Protein AF-A0A8J2KSU3-F1 (afdb_monomer_lite)

Secondary structure (DSSP, 8-state):
-EEEE--SSSEEEEEEEEES-SSEEEEEEESSSSSTTEEEEEEEE-TTS-EEEEEEEESSSSSPEEPSS--EEEEEEEEETTEEEEEEEEES--S-TTT-----SS-EEEEEEEES----SSSPPPP-TTTSEEEEEE-SS----------TTT--------TTPPP-

Foldseek 3Di:
DKDWDDPDPWWIKIKDDDFQAQAKKKKWWDAVQDQAQIKMWIWGAEPVRDIDIFIFHGRDPFFTHGDPDTQKAWDDWDADPGGIMTIIIGTQCRVPPPGHDRQDQDWIKMKMFGDNDHDHPDDGDDDRDDPRIGIDTDGRPDPPPPDPPPPPPPDDDDDDDDPDDDDD

InterPro domains:
  IPR000945 Dopamine beta-hydroxylase-like [PTHR10157] (20-168)
  IPR005018 DOMON domain [PF03351] (13-114)
  IPR005018 DOMON domain [PS50836] (1-115)
  IPR005018 DOMON domain [SM00664] (24-115)
  IPR045266 Copper-dependent monooxygenases, DOMON domain [cd09631] (1-117)

pLDDT: mean 84.7, std 12.37, range [49.66, 97.44]

Organism: NCBI:txid39272

Sequence (168 aa):
EFHWDTSHPDYLTGEIIATNVAGYAGIGFSRSGDMPGSDIILMWIDDQGRVYLKDFHATKNAAPIKDVQQDVELLTAERNDVGFRVIFRWKWDTCDDDEDFQIGHDTVKLIWAWSNDVFKGNGAFQWHGNVNRGVRSVSLKFEVPSSSRVPHEGGKYWDAIHPNFVVP

Radius of gyration: 19.48 Å; chains: 1; bounding box: 60×42×53 Å

Structure (mmCIF, N/CA/C/O backbone):
data_AF-A0A8J2KSU3-F1
#
_entry.id   AF-A0A8J2KSU3-F1
#
loop_
_atom_site.group_PDB
_atom_site.id
_atom_site.type_symbol
_atom_site.label_atom_id
_atom_site.label_alt_id
_atom_site.label_comp_id
_atom_site.label_asym_id
_atom_site.label_entity_id
_atom_site.label_seq_id
_atom_site.pdbx_PDB_ins_code
_atom_site.Cartn_x
_atom_site.Cartn_y
_atom_site.Cartn_z
_atom_site.occupancy
_atom_site.B_iso_or_equiv
_atom_site.auth_seq_id
_atom_site.auth_comp_id
_atom_site.auth_asym_id
_atom_site.auth_atom_id
_atom_site.pdbx_PDB_model_num
ATOM 1 N N . GLU A 1 1 ? 4.002 9.252 1.921 1.00 91.50 1 GLU A N 1
ATOM 2 C CA . GLU A 1 1 ? 5.323 8.729 1.512 1.00 91.50 1 GLU A CA 1
ATOM 3 C C . GLU A 1 1 ? 5.366 7.227 1.750 1.00 91.50 1 GLU A C 1
ATOM 5 O O . GLU A 1 1 ? 4.641 6.752 2.620 1.00 91.50 1 GLU A O 1
ATOM 10 N N . PHE A 1 2 ? 6.158 6.500 0.959 1.00 94.06 2 PHE A N 1
ATOM 11 C CA . PHE A 1 2 ? 6.419 5.074 1.155 1.00 94.06 2 PHE A CA 1
ATOM 12 C C . PHE A 1 2 ? 7.922 4.832 1.078 1.00 94.06 2 PHE A C 1
ATOM 14 O O . PHE A 1 2 ? 8.537 5.120 0.047 1.00 94.06 2 PHE A O 1
ATOM 21 N N . HIS A 1 3 ? 8.491 4.323 2.162 1.00 94.12 3 HIS A N 1
ATOM 22 C CA . HIS A 1 3 ? 9.874 3.873 2.238 1.00 94.12 3 HIS A CA 1
ATOM 23 C C . HIS A 1 3 ? 9.890 2.364 2.425 1.00 94.12 3 HIS A C 1
ATOM 25 O O . HIS A 1 3 ? 8.983 1.795 3.034 1.00 94.12 3 HIS A O 1
ATOM 31 N N . TRP A 1 4 ? 10.918 1.710 1.900 1.00 92.31 4 TRP A N 1
ATOM 32 C CA . TRP A 1 4 ? 11.054 0.270 2.021 1.00 92.31 4 TRP A CA 1
ATOM 33 C C . TRP A 1 4 ? 12.516 -0.135 2.172 1.00 92.31 4 TRP A C 1
ATOM 35 O O . TRP A 1 4 ? 13.419 0.521 1.651 1.00 92.31 4 TRP A O 1
ATOM 45 N N . ASP A 1 5 ? 12.716 -1.247 2.864 1.00 91.38 5 ASP A N 1
ATOM 46 C CA . ASP A 1 5 ? 13.979 -1.955 2.992 1.00 91.38 5 ASP A CA 1
ATOM 47 C C . ASP A 1 5 ? 13.790 -3.401 2.516 1.00 91.38 5 ASP A C 1
ATOM 49 O O . ASP A 1 5 ? 12.841 -4.081 2.914 1.00 91.38 5 ASP A O 1
ATOM 53 N N . THR A 1 6 ? 14.685 -3.854 1.638 1.00 89.25 6 THR A N 1
ATOM 54 C CA . THR A 1 6 ? 14.666 -5.197 1.035 1.00 89.25 6 THR A CA 1
ATOM 55 C C . THR A 1 6 ? 15.849 -6.057 1.475 1.00 89.25 6 THR A C 1
ATOM 57 O O . THR A 1 6 ? 16.187 -7.031 0.809 1.00 89.25 6 THR A O 1
ATOM 60 N N . SER A 1 7 ? 16.495 -5.712 2.596 1.00 87.44 7 SER A N 1
ATOM 61 C CA . SER A 1 7 ? 17.669 -6.436 3.098 1.00 87.44 7 SER A CA 1
ATOM 62 C C . SER A 1 7 ? 17.344 -7.846 3.595 1.00 87.44 7 SER A C 1
ATOM 64 O O . SER A 1 7 ? 18.233 -8.697 3.646 1.00 87.44 7 SER A O 1
ATOM 66 N N . HIS A 1 8 ? 16.083 -8.105 3.956 1.00 89.12 8 HIS A N 1
ATOM 67 C CA . HIS A 1 8 ? 15.642 -9.416 4.410 1.00 89.12 8 HIS A CA 1
ATOM 68 C C . HIS A 1 8 ? 15.259 -10.320 3.220 1.00 89.12 8 HIS A C 1
ATOM 70 O O . HIS A 1 8 ? 14.530 -9.878 2.325 1.00 89.12 8 HIS A O 1
ATOM 76 N N . PRO A 1 9 ? 15.697 -11.594 3.203 1.00 85.00 9 PRO A N 1
ATOM 77 C CA . PRO A 1 9 ? 15.465 -12.495 2.071 1.00 85.00 9 PRO A CA 1
ATOM 78 C C . PRO A 1 9 ? 13.991 -12.854 1.850 1.00 85.00 9 PRO A C 1
ATOM 80 O O . PRO A 1 9 ? 13.602 -13.081 0.710 1.00 85.00 9 PRO A O 1
ATOM 83 N N . ASP A 1 10 ? 13.184 -12.873 2.916 1.00 85.75 10 ASP A N 1
ATOM 84 C CA . ASP A 1 10 ? 11.812 -13.412 2.872 1.00 85.75 10 ASP A CA 1
ATOM 85 C C . ASP A 1 10 ? 10.708 -12.343 2.808 1.00 85.75 10 ASP A C 1
ATOM 87 O O . ASP A 1 10 ? 9.574 -12.637 2.434 1.00 85.75 10 ASP A O 1
ATOM 91 N N . TYR A 1 11 ? 11.016 -11.093 3.164 1.00 89.44 11 TYR A N 1
ATOM 92 C CA . TYR A 1 11 ? 10.034 -10.008 3.195 1.00 89.44 11 TYR A CA 1
ATOM 93 C C . TYR A 1 11 ? 10.672 -8.641 2.948 1.00 89.44 11 TYR A C 1
ATOM 95 O O . TYR A 1 11 ? 11.859 -8.434 3.206 1.00 89.44 11 TYR A O 1
ATOM 103 N N . LEU A 1 12 ? 9.857 -7.677 2.528 1.00 91.19 12 LEU A N 1
ATOM 104 C CA . LEU A 1 12 ? 10.197 -6.258 2.589 1.00 91.19 12 LEU A CA 1
ATOM 105 C C . LEU A 1 12 ? 9.735 -5.670 3.921 1.00 91.19 12 LEU A C 1
ATOM 107 O O . LEU A 1 12 ? 8.659 -6.007 4.415 1.00 91.19 12 LEU A O 1
ATOM 111 N N . THR A 1 13 ? 10.526 -4.767 4.494 1.00 95.38 13 THR A N 1
ATOM 112 C CA . THR A 1 13 ? 10.067 -3.921 5.603 1.00 95.38 13 THR A CA 1
ATOM 113 C C . THR A 1 13 ? 9.619 -2.587 5.031 1.00 95.38 13 THR A C 1
ATOM 115 O O . THR A 1 13 ? 10.418 -1.877 4.426 1.00 95.38 13 THR A O 1
ATOM 118 N N . GLY A 1 14 ? 8.339 -2.266 5.185 1.00 95.06 14 GLY A N 1
ATOM 119 C CA . GLY A 1 14 ? 7.722 -1.065 4.637 1.00 95.06 14 GLY A CA 1
ATOM 120 C C . GLY A 1 14 ? 7.399 -0.046 5.721 1.00 95.06 14 GLY A C 1
ATOM 121 O O . GLY A 1 14 ? 6.997 -0.403 6.826 1.00 95.06 14 GLY A O 1
ATOM 122 N N . GLU A 1 15 ? 7.532 1.230 5.383 1.00 96.38 15 GLU A N 1
ATOM 123 C CA . GLU A 1 15 ? 7.068 2.364 6.174 1.00 96.38 15 GLU A CA 1
ATOM 124 C C . GLU A 1 15 ? 6.164 3.237 5.300 1.00 96.38 15 GLU A C 1
ATOM 126 O O . GLU A 1 15 ? 6.596 3.764 4.273 1.00 96.38 15 GLU A O 1
ATOM 131 N N . ILE A 1 16 ? 4.914 3.426 5.722 1.00 95.94 16 ILE A N 1
ATOM 132 C CA . ILE A 1 16 ? 3.990 4.371 5.092 1.00 95.94 16 ILE A CA 1
ATOM 133 C C . ILE A 1 16 ? 3.734 5.530 6.038 1.00 95.94 16 ILE A C 1
ATOM 135 O O . ILE A 1 16 ? 3.378 5.331 7.197 1.00 95.94 16 ILE A O 1
ATOM 139 N N . ILE A 1 17 ? 3.864 6.743 5.505 1.00 94.56 17 ILE A N 1
ATOM 140 C CA . ILE A 1 17 ? 3.503 7.993 6.171 1.00 94.56 17 ILE A CA 1
ATOM 141 C C . ILE A 1 17 ? 2.381 8.637 5.357 1.00 94.56 17 ILE A C 1
ATOM 143 O O . ILE A 1 17 ? 2.605 9.109 4.237 1.00 94.56 17 ILE A O 1
ATOM 147 N N . ALA A 1 18 ? 1.169 8.641 5.901 1.00 93.19 18 ALA A N 1
ATOM 148 C CA . ALA A 1 18 ? -0.012 9.233 5.287 1.00 93.19 18 ALA A CA 1
ATOM 149 C C . ALA A 1 18 ? -0.350 10.551 5.995 1.00 93.19 18 ALA A C 1
ATOM 151 O O . ALA A 1 18 ? -0.823 10.555 7.129 1.00 93.19 18 ALA A O 1
ATOM 152 N N . THR A 1 19 ? -0.094 11.674 5.324 1.00 92.56 19 THR A N 1
ATOM 153 C CA . THR A 1 19 ? -0.352 13.029 5.834 1.00 92.56 19 THR A CA 1
ATOM 154 C C . THR A 1 19 ? -1.673 13.559 5.279 1.00 92.56 19 THR A C 1
ATOM 156 O O . THR A 1 19 ? -1.949 13.419 4.092 1.00 92.56 19 THR A O 1
ATOM 159 N N . ASN A 1 20 ? -2.471 14.201 6.127 1.00 90.75 20 ASN A N 1
ATOM 160 C CA . ASN A 1 20 ? -3.821 14.699 5.868 1.00 90.75 20 ASN A CA 1
ATOM 161 C C . ASN A 1 20 ? -4.799 13.614 5.382 1.00 90.75 20 ASN A C 1
ATOM 163 O O . ASN A 1 20 ? -5.702 13.905 4.596 1.00 90.75 20 ASN A O 1
ATOM 167 N N . VAL A 1 21 ? -4.618 12.376 5.859 1.00 89.75 21 VAL A N 1
ATOM 168 C CA . VAL A 1 21 ? -5.493 11.234 5.568 1.00 89.75 21 VAL A CA 1
ATOM 169 C C . VAL A 1 21 ? -6.227 10.813 6.839 1.00 89.75 21 VAL A C 1
ATOM 171 O O . VAL A 1 21 ? -5.606 10.389 7.813 1.00 89.75 21 VAL A O 1
ATOM 174 N N . ALA A 1 22 ? -7.553 10.921 6.821 1.00 87.94 22 ALA A N 1
ATOM 175 C CA . ALA A 1 22 ? -8.425 10.553 7.936 1.00 87.94 22 ALA A CA 1
ATOM 176 C C . ALA A 1 22 ? -9.103 9.185 7.764 1.00 87.94 22 ALA A C 1
ATOM 178 O O . ALA A 1 22 ? -9.535 8.600 8.754 1.00 87.94 22 ALA A O 1
ATOM 179 N N . GLY A 1 23 ? -9.224 8.698 6.525 1.00 89.38 23 GLY A N 1
ATOM 180 C CA . GLY A 1 23 ? -9.962 7.481 6.206 1.00 89.38 23 GLY A CA 1
ATOM 181 C C . GLY A 1 23 ? -9.051 6.277 6.043 1.00 89.38 23 GLY A C 1
ATOM 182 O O . GLY A 1 23 ? -8.782 5.548 7.000 1.00 89.38 23 GLY A O 1
ATOM 183 N N . TYR A 1 24 ? -8.587 6.071 4.815 1.00 93.31 24 TYR A N 1
ATOM 184 C CA . TYR A 1 24 ? -7.722 4.955 4.460 1.00 93.31 24 TYR A CA 1
ATOM 185 C C . TYR A 1 24 ? -6.624 5.375 3.484 1.00 93.31 24 TYR A C 1
ATOM 187 O O . TYR A 1 24 ? -6.771 6.329 2.716 1.00 93.31 24 TYR A O 1
ATOM 195 N N . ALA A 1 25 ? -5.543 4.607 3.482 1.00 95.62 25 ALA A N 1
ATOM 196 C CA . ALA A 1 25 ? -4.549 4.581 2.424 1.00 95.62 25 ALA A CA 1
ATOM 197 C C . ALA A 1 25 ? -4.358 3.132 1.960 1.00 95.62 25 ALA A C 1
ATOM 199 O O . ALA A 1 25 ? -4.581 2.189 2.716 1.00 95.62 25 ALA A O 1
ATOM 200 N N . GLY A 1 26 ? -3.972 2.957 0.706 1.00 95.31 26 GLY A N 1
ATOM 201 C CA . GLY A 1 26 ? -3.666 1.661 0.128 1.00 95.31 26 GLY A CA 1
ATOM 202 C C . GLY A 1 26 ? -2.424 1.750 -0.738 1.00 95.31 26 GLY A C 1
ATOM 203 O O . GLY A 1 26 ? -2.207 2.754 -1.427 1.00 95.31 26 GLY A O 1
ATOM 204 N N . ILE A 1 27 ? -1.622 0.697 -0.697 1.00 96.25 27 ILE A N 1
ATOM 205 C CA . ILE A 1 27 ? -0.465 0.507 -1.560 1.00 96.25 27 ILE A CA 1
ATOM 206 C C . ILE A 1 27 ? -0.533 -0.890 -2.151 1.00 96.25 27 ILE A C 1
ATOM 208 O O . ILE A 1 27 ? -0.940 -1.817 -1.464 1.00 96.25 27 ILE A O 1
ATOM 212 N N . GLY A 1 28 ? -0.149 -1.039 -3.409 1.00 93.81 28 GLY A N 1
ATOM 213 C CA . GLY A 1 28 ? -0.208 -2.333 -4.064 1.00 93.81 28 GLY A CA 1
ATOM 214 C C . GLY A 1 28 ? 0.847 -2.514 -5.134 1.00 93.81 28 GLY A C 1
ATOM 215 O O . GLY A 1 28 ? 1.412 -1.538 -5.642 1.00 93.81 28 GLY A O 1
ATOM 216 N N . PHE A 1 29 ? 1.074 -3.763 -5.510 1.00 91.56 29 PHE A N 1
ATOM 217 C CA . PHE A 1 29 ? 1.898 -4.130 -6.650 1.00 91.56 29 PHE A CA 1
ATOM 218 C C . PHE A 1 29 ? 1.027 -4.621 -7.799 1.00 91.56 29 PHE A C 1
ATOM 220 O O . PHE A 1 29 ? 0.113 -5.419 -7.630 1.00 91.56 29 PHE A O 1
ATOM 227 N N . SER A 1 30 ? 1.310 -4.108 -8.994 1.00 90.12 30 SER A N 1
ATOM 228 C CA . SER A 1 30 ? 0.558 -4.390 -10.212 1.00 90.12 30 SER A CA 1
ATOM 229 C C . SER A 1 30 ? 1.503 -4.612 -11.389 1.00 90.12 30 SER A C 1
ATOM 231 O O . SER A 1 30 ? 2.525 -3.931 -11.531 1.00 90.12 30 SER A O 1
ATOM 233 N N . ARG A 1 31 ? 1.138 -5.531 -12.292 1.00 84.00 31 ARG A N 1
ATOM 234 C CA . ARG A 1 31 ? 1.848 -5.724 -13.573 1.00 84.00 31 ARG A CA 1
ATOM 235 C C . ARG A 1 31 ? 1.584 -4.574 -14.541 1.00 84.00 31 ARG A C 1
ATOM 237 O O . ARG A 1 31 ? 2.505 -4.049 -15.162 1.00 84.00 31 ARG A O 1
ATOM 244 N N . SER A 1 32 ? 0.320 -4.180 -14.686 1.00 89.31 32 SER A N 1
ATOM 245 C CA . SER A 1 32 ? -0.103 -3.139 -15.631 1.00 89.31 32 SER A CA 1
ATOM 246 C C . SER A 1 32 ? 0.069 -1.729 -15.060 1.00 89.31 32 SER A C 1
ATOM 248 O O . SER A 1 32 ? 0.359 -0.780 -15.801 1.00 89.31 32 SER A O 1
ATOM 250 N N . GLY A 1 33 ? -0.036 -1.594 -13.735 1.00 92.38 33 GLY A N 1
ATOM 251 C CA . GLY A 1 33 ? -0.226 -0.316 -13.051 1.00 92.38 33 GLY A CA 1
ATOM 252 C C . GLY A 1 33 ? -1.689 0.036 -12.802 1.00 92.38 33 GLY A C 1
ATOM 253 O O . GLY A 1 33 ? -1.962 1.114 -12.277 1.00 92.38 33 GLY A O 1
ATOM 254 N N . ASP A 1 34 ? -2.608 -0.852 -13.176 1.00 92.69 34 ASP A N 1
ATOM 255 C CA . ASP A 1 34 ? -4.023 -0.741 -12.850 1.00 92.69 34 ASP A CA 1
ATOM 256 C C . ASP A 1 34 ? -4.365 -1.567 -11.607 1.00 92.69 34 ASP A C 1
ATOM 258 O O . ASP A 1 34 ? -3.583 -2.401 -11.149 1.00 92.69 34 ASP A O 1
ATOM 262 N N . MET A 1 35 ? -5.559 -1.321 -11.074 1.00 92.81 35 MET A N 1
ATOM 263 C CA . MET A 1 35 ? -6.087 -2.017 -9.904 1.00 92.81 35 MET A CA 1
ATOM 264 C C . MET A 1 35 ? -6.39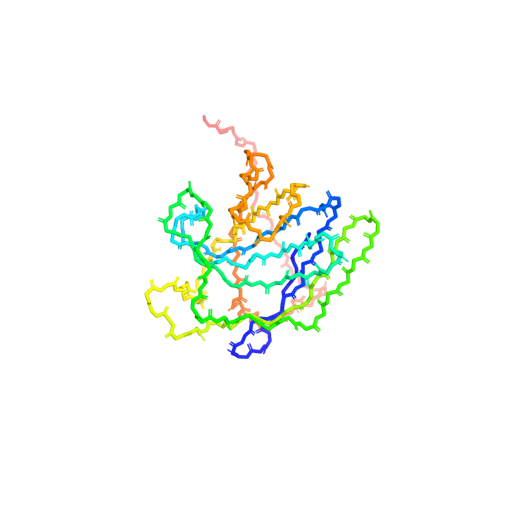8 -3.510 -10.155 1.00 92.81 35 MET A C 1
ATOM 266 O O . MET A 1 35 ? -6.107 -4.312 -9.278 1.00 92.81 35 MET A O 1
ATOM 270 N N . PRO A 1 36 ? -6.967 -3.949 -11.297 1.00 93.12 36 PRO A N 1
ATOM 271 C CA . PRO A 1 36 ? -7.218 -5.373 -11.521 1.00 93.12 36 PRO A CA 1
ATOM 272 C C . PRO A 1 36 ? -5.916 -6.179 -11.636 1.00 93.12 36 PRO A C 1
ATOM 274 O O . PRO A 1 36 ? -5.012 -5.788 -12.374 1.00 93.12 36 PRO A O 1
ATOM 277 N N . GLY A 1 37 ? -5.862 -7.324 -10.957 1.00 88.62 37 GLY A N 1
ATOM 278 C CA . GLY A 1 37 ? -4.686 -8.188 -10.856 1.00 88.62 37 GLY A CA 1
ATOM 279 C C . GLY A 1 37 ? -3.583 -7.613 -9.968 1.00 88.62 37 GLY A C 1
ATOM 280 O O . GLY A 1 37 ? -2.412 -7.890 -10.228 1.00 88.62 37 GLY A O 1
ATOM 281 N N . SER A 1 38 ? -3.937 -6.757 -9.003 1.00 91.19 38 SER A N 1
ATOM 282 C CA . SER A 1 38 ? -2.988 -6.223 -8.025 1.00 91.19 38 SER A CA 1
ATOM 283 C C . SER A 1 38 ? -3.210 -6.811 -6.642 1.00 91.19 38 SER A C 1
ATOM 285 O O . SER A 1 38 ? -4.350 -7.053 -6.243 1.00 91.19 38 SER A O 1
ATOM 287 N N . ASP A 1 39 ? -2.095 -6.981 -5.949 1.00 90.69 39 ASP A N 1
ATOM 288 C CA . ASP A 1 39 ? -1.996 -7.321 -4.536 1.00 90.69 39 ASP A CA 1
ATOM 289 C C . ASP A 1 39 ? -1.800 -6.008 -3.758 1.00 90.69 39 ASP A C 1
ATOM 291 O O . ASP A 1 39 ? -1.001 -5.151 -4.163 1.00 90.69 39 ASP A O 1
ATOM 295 N N . ILE A 1 40 ? -2.621 -5.780 -2.738 1.00 93.81 40 ILE A N 1
ATOM 296 C CA . ILE A 1 40 ? -2.864 -4.491 -2.098 1.00 93.81 40 ILE A CA 1
ATOM 297 C C . ILE A 1 40 ? -2.889 -4.647 -0.580 1.00 93.81 40 ILE A C 1
ATOM 299 O O . ILE A 1 40 ? -3.822 -5.174 0.018 1.00 93.81 40 ILE A O 1
ATOM 303 N N . ILE A 1 41 ? -1.994 -3.922 0.076 1.00 94.44 41 ILE A N 1
ATOM 304 C CA . ILE A 1 41 ? -2.150 -3.619 1.490 1.00 94.44 41 ILE A CA 1
ATOM 305 C C . ILE A 1 41 ? -3.063 -2.419 1.645 1.00 94.44 41 ILE A C 1
ATOM 307 O O . ILE A 1 41 ? -2.798 -1.334 1.112 1.00 94.44 41 ILE A O 1
ATOM 311 N N . LEU A 1 42 ? -4.093 -2.575 2.469 1.00 95.00 42 LEU A N 1
ATOM 312 C CA . LEU A 1 42 ? -4.977 -1.488 2.852 1.00 95.00 42 LEU A CA 1
ATOM 313 C C . LEU A 1 42 ? -4.875 -1.212 4.349 1.00 95.00 42 LEU A C 1
ATOM 315 O O . LEU A 1 42 ? -4.905 -2.108 5.196 1.00 95.00 42 LEU A O 1
ATOM 319 N N . MET A 1 43 ? -4.762 0.071 4.667 1.00 94.06 43 MET A N 1
ATOM 320 C CA . MET A 1 43 ? -4.639 0.586 6.019 1.00 94.06 43 MET A CA 1
ATOM 321 C C . MET A 1 43 ? -5.658 1.681 6.271 1.00 94.06 43 MET A C 1
ATOM 323 O O . MET A 1 43 ? -5.875 2.554 5.432 1.00 94.06 43 MET A O 1
ATOM 327 N N . TRP A 1 44 ? -6.301 1.637 7.428 1.00 92.69 44 TRP A N 1
ATOM 328 C CA . TRP A 1 44 ? -7.357 2.581 7.772 1.00 92.69 44 TRP A CA 1
ATOM 329 C C . TRP A 1 44 ? -7.415 2.827 9.269 1.00 92.69 44 TRP A C 1
ATOM 331 O O . TRP A 1 44 ? -6.909 2.040 10.070 1.00 92.69 44 TRP A O 1
ATOM 341 N N . ILE A 1 45 ? -8.065 3.926 9.631 1.00 86.06 45 ILE A N 1
ATOM 342 C CA . ILE A 1 45 ? -8.385 4.261 11.013 1.00 86.06 45 ILE A CA 1
ATOM 343 C C . ILE A 1 45 ? -9.867 3.945 11.231 1.00 86.06 45 ILE A C 1
ATOM 345 O O . ILE A 1 45 ? -10.709 4.365 10.435 1.00 86.06 45 ILE A O 1
ATOM 349 N N . ASP A 1 46 ? -10.194 3.175 12.268 1.00 85.44 46 ASP A N 1
ATOM 350 C CA . ASP A 1 46 ? -11.591 2.944 12.646 1.00 85.44 46 ASP A CA 1
ATOM 351 C C . ASP A 1 46 ? -12.189 4.132 13.423 1.00 85.44 46 ASP A C 1
ATOM 353 O O . ASP A 1 46 ? -11.518 5.107 13.768 1.00 85.44 46 ASP A O 1
ATOM 357 N N . ASP A 1 47 ? -13.482 4.053 13.720 1.00 82.25 47 ASP A N 1
ATOM 358 C CA . ASP A 1 47 ? -14.209 5.068 14.485 1.00 82.25 47 ASP A CA 1
ATOM 359 C C . ASP A 1 47 ? -13.728 5.216 15.942 1.00 82.25 47 ASP A C 1
ATOM 361 O O . ASP A 1 47 ? -13.990 6.238 16.578 1.00 82.25 47 ASP A O 1
ATOM 365 N N . GLN A 1 48 ? -12.979 4.239 16.454 1.00 83.69 48 GLN A N 1
ATOM 366 C CA . GLN A 1 48 ? -12.339 4.251 17.772 1.00 83.69 48 GLN A CA 1
ATOM 367 C C . GLN A 1 48 ? -10.900 4.789 17.723 1.00 83.69 48 GLN A C 1
ATOM 369 O O . GLN A 1 48 ? -10.240 4.890 18.758 1.00 83.69 48 GLN A O 1
ATOM 374 N N . GLY A 1 49 ? -10.406 5.162 16.540 1.00 80.00 49 GLY A N 1
ATOM 375 C CA . GLY A 1 49 ? -9.067 5.700 16.336 1.00 80.00 49 GLY A CA 1
ATOM 376 C C . GLY A 1 49 ? -7.959 4.650 16.260 1.00 80.00 49 GLY A C 1
ATOM 377 O O . GLY A 1 49 ? -6.786 5.027 16.287 1.00 80.00 49 GLY A O 1
ATOM 378 N N . ARG A 1 50 ? -8.297 3.362 16.156 1.00 86.06 50 ARG A N 1
ATOM 379 C CA . ARG A 1 50 ? -7.339 2.265 15.984 1.00 86.06 50 ARG A CA 1
ATOM 380 C C . ARG A 1 50 ? -6.935 2.155 14.522 1.00 86.06 50 ARG A C 1
ATOM 382 O O . ARG A 1 50 ? -7.778 2.214 13.630 1.00 86.06 50 ARG A O 1
ATOM 389 N N . VAL A 1 51 ? -5.641 1.971 14.292 1.00 88.69 51 VAL A N 1
ATOM 390 C CA . VAL A 1 51 ? -5.088 1.770 12.952 1.00 88.69 51 VAL A CA 1
ATOM 391 C C . VAL A 1 51 ? -5.088 0.282 12.630 1.00 88.69 51 VAL A C 1
ATOM 393 O O . VAL A 1 51 ? -4.617 -0.537 13.420 1.00 88.69 51 VAL A O 1
ATOM 396 N N . TYR A 1 52 ? -5.595 -0.054 11.455 1.00 91.69 52 TYR A N 1
ATOM 397 C CA . TYR A 1 52 ? -5.590 -1.396 10.900 1.00 91.69 52 TYR A CA 1
ATOM 398 C C . TYR A 1 52 ? -4.705 -1.445 9.672 1.00 91.69 52 TYR A C 1
ATOM 400 O O . TYR A 1 52 ? -4.570 -0.462 8.948 1.00 91.69 52 TYR A O 1
ATOM 408 N N . LEU A 1 53 ? -4.148 -2.625 9.440 1.00 94.94 53 LEU A N 1
ATOM 409 C CA . LEU A 1 53 ? -3.451 -2.985 8.224 1.00 94.94 53 LEU A CA 1
ATOM 410 C C . LEU A 1 53 ? -3.874 -4.412 7.876 1.00 94.94 53 LEU A C 1
ATOM 412 O O . LEU A 1 53 ? -3.843 -5.290 8.749 1.00 94.94 53 LEU A O 1
ATOM 416 N N . LYS A 1 54 ? -4.320 -4.623 6.638 1.00 94.12 54 LYS A N 1
ATOM 417 C CA . LYS A 1 54 ? -4.734 -5.928 6.120 1.00 94.12 54 LYS A CA 1
ATOM 418 C C . LYS A 1 54 ? -4.368 -6.083 4.648 1.00 94.12 54 LYS A C 1
ATOM 420 O O . LYS A 1 54 ? -4.230 -5.082 3.946 1.00 94.12 54 LYS A O 1
ATOM 425 N N . ASP A 1 55 ? -4.244 -7.342 4.259 1.00 92.56 55 ASP A N 1
ATOM 426 C CA . ASP A 1 55 ? -3.949 -7.814 2.909 1.00 92.56 55 ASP A CA 1
ATOM 427 C C . ASP A 1 55 ? -5.231 -7.983 2.100 1.00 92.56 55 ASP A C 1
ATOM 429 O O . ASP A 1 55 ? -6.257 -8.432 2.647 1.00 92.56 55 ASP A O 1
ATOM 433 N N . PHE A 1 56 ? -5.182 -7.553 0.846 1.00 93.00 56 PHE A N 1
ATOM 434 C CA . PHE A 1 56 ? -6.277 -7.619 -0.106 1.00 93.00 56 PHE A CA 1
ATOM 435 C C . PHE A 1 56 ? -5.758 -7.800 -1.533 1.00 93.00 56 PHE A C 1
ATOM 437 O O . PHE A 1 56 ? -4.899 -7.051 -1.977 1.00 93.00 56 PHE A O 1
ATOM 444 N N . HIS A 1 57 ? -6.469 -8.566 -2.345 1.00 92.31 57 HIS A N 1
ATOM 445 C CA . HIS A 1 57 ? -6.305 -8.557 -3.793 1.00 92.31 57 HIS A CA 1
ATOM 446 C C . HIS A 1 57 ? -7.438 -7.801 -4.509 1.00 92.31 57 HIS A C 1
ATOM 448 O O . HIS A 1 57 ? -8.572 -7.639 -4.035 1.00 92.31 57 HIS A O 1
ATOM 454 N N . ALA A 1 58 ? -7.165 -7.333 -5.725 1.00 92.62 58 ALA A N 1
ATOM 455 C CA . ALA A 1 58 ? -8.158 -6.694 -6.579 1.00 92.62 58 ALA A CA 1
ATOM 456 C C . ALA A 1 58 ? -8.320 -7.425 -7.912 1.00 92.62 58 ALA A C 1
ATOM 458 O O . ALA A 1 58 ? -7.417 -7.467 -8.736 1.00 92.62 58 ALA A O 1
ATOM 459 N N . THR A 1 59 ? -9.528 -7.916 -8.195 1.00 92.31 59 THR A N 1
ATOM 460 C CA . THR A 1 59 ? -9.852 -8.604 -9.463 1.00 92.31 59 THR A CA 1
ATOM 461 C C . THR A 1 59 ? -10.430 -7.679 -10.537 1.00 92.31 59 THR A C 1
ATOM 463 O O . THR A 1 59 ? -10.488 -8.026 -11.716 1.00 92.31 59 THR A O 1
ATOM 466 N N . LYS A 1 60 ? -10.893 -6.487 -10.146 1.00 93.94 60 LYS A N 1
ATOM 467 C CA . LYS A 1 60 ? -11.556 -5.501 -11.011 1.00 93.94 60 LYS A CA 1
ATOM 468 C C . LYS A 1 60 ? -11.464 -4.101 -10.402 1.00 93.94 60 LYS A C 1
ATOM 470 O O . LYS A 1 60 ? -11.046 -3.942 -9.263 1.00 93.94 60 LYS A O 1
ATOM 475 N N . ASN A 1 61 ? -11.929 -3.089 -11.138 1.00 94.00 61 ASN A N 1
ATOM 476 C CA . ASN A 1 61 ? -12.055 -1.711 -10.646 1.00 94.00 61 ASN A CA 1
ATOM 477 C C . ASN A 1 61 ? -13.248 -1.564 -9.676 1.00 94.00 61 ASN A C 1
ATOM 479 O O . ASN A 1 61 ? -14.246 -0.916 -9.990 1.00 94.00 61 ASN A O 1
ATOM 483 N N . ALA A 1 62 ? -13.167 -2.220 -8.523 1.00 93.06 62 ALA A N 1
ATOM 484 C CA . ALA A 1 62 ? -14.131 -2.164 -7.429 1.00 93.06 62 ALA A CA 1
ATOM 485 C C . ALA A 1 62 ? -13.382 -2.229 -6.092 1.00 93.06 62 ALA A C 1
ATOM 487 O O . ALA A 1 62 ? -12.160 -2.327 -6.085 1.00 93.06 62 ALA A O 1
ATOM 488 N N . ALA A 1 63 ? -14.099 -2.181 -4.966 1.00 92.25 63 ALA A N 1
ATOM 489 C CA . ALA A 1 63 ? -13.469 -2.398 -3.667 1.00 92.25 63 ALA A CA 1
ATOM 490 C C . ALA A 1 63 ? -12.690 -3.730 -3.663 1.00 92.25 63 ALA A C 1
ATOM 492 O O . ALA A 1 63 ? -13.232 -4.728 -4.157 1.00 92.25 63 ALA A O 1
ATOM 493 N N . PRO A 1 64 ? -11.443 -3.735 -3.158 1.00 93.12 64 PRO A N 1
ATOM 494 C CA . PRO A 1 64 ? -10.615 -4.928 -3.157 1.00 93.12 64 PRO A CA 1
ATOM 495 C C . PRO A 1 64 ? -11.179 -5.958 -2.171 1.00 93.12 64 PRO A C 1
ATOM 497 O O . PRO A 1 64 ? -11.939 -5.622 -1.253 1.00 93.12 64 PRO A O 1
ATOM 500 N N . ILE A 1 65 ? -10.859 -7.221 -2.410 1.00 92.44 65 ILE A N 1
ATOM 501 C CA . ILE A 1 65 ? -11.343 -8.369 -1.648 1.00 92.44 65 ILE A CA 1
ATOM 502 C C . ILE A 1 65 ? -10.277 -8.691 -0.616 1.00 92.44 65 ILE A C 1
ATOM 504 O O . ILE A 1 65 ? -9.100 -8.674 -0.927 1.00 92.44 65 ILE A O 1
ATOM 508 N N . LYS A 1 66 ? -10.684 -8.902 0.633 1.00 92.44 66 LYS A N 1
ATOM 509 C CA . LYS A 1 66 ? -9.735 -9.233 1.691 1.00 92.44 66 LYS A CA 1
ATOM 510 C C . LYS A 1 66 ? -9.245 -10.664 1.503 1.00 92.44 66 LYS A C 1
ATOM 512 O O . LYS A 1 66 ? -10.093 -11.553 1.395 1.00 92.44 66 LYS A O 1
ATOM 517 N N . ASP A 1 67 ? -7.939 -10.864 1.585 1.00 89.81 67 ASP A N 1
ATOM 518 C CA . ASP A 1 67 ? -7.339 -12.180 1.386 1.00 89.81 67 ASP A CA 1
ATOM 519 C C . ASP A 1 67 ? -7.667 -13.122 2.542 1.00 89.81 67 ASP A C 1
ATOM 521 O O . ASP A 1 67 ? -7.862 -12.715 3.703 1.00 89.81 67 ASP A O 1
ATOM 525 N N . VAL A 1 68 ? -7.766 -14.408 2.210 1.00 88.25 68 VAL A N 1
ATOM 526 C CA . VAL A 1 68 ? -7.984 -15.468 3.199 1.00 88.25 68 VAL A CA 1
ATOM 527 C C . VAL A 1 68 ? -6.730 -15.639 4.050 1.00 88.25 68 VAL A C 1
ATOM 529 O O . VAL A 1 68 ? -6.822 -15.701 5.283 1.00 88.25 68 VAL A O 1
ATOM 532 N N . GLN A 1 69 ? -5.569 -15.678 3.396 1.00 88.31 69 GLN A N 1
ATOM 533 C CA . GLN A 1 69 ? -4.273 -15.560 4.042 1.00 88.31 69 GLN A CA 1
ATOM 534 C C . GLN A 1 69 ? -3.950 -14.078 4.270 1.00 88.31 69 GLN A C 1
ATOM 536 O O . GLN A 1 69 ? -4.565 -13.193 3.695 1.00 88.31 69 GLN A O 1
ATOM 541 N N . GLN A 1 70 ? -3.091 -13.770 5.232 1.00 91.56 70 GLN A N 1
ATOM 542 C CA . GLN A 1 70 ? -2.646 -12.398 5.457 1.00 91.56 70 GLN A CA 1
ATOM 543 C C . GLN A 1 70 ? -1.136 -12.457 5.575 1.00 91.56 70 GLN A C 1
ATOM 545 O O . GLN A 1 70 ? -0.620 -12.941 6.588 1.00 91.56 70 GLN A O 1
ATOM 550 N N . ASP A 1 71 ? -0.440 -11.968 4.560 1.00 87.38 71 ASP A N 1
ATOM 551 C CA . ASP A 1 71 ? 1.012 -12.063 4.442 1.00 87.38 71 ASP A CA 1
ATOM 552 C C . ASP A 1 71 ? 1.726 -10.768 4.807 1.00 87.38 71 ASP A C 1
ATOM 554 O O . ASP A 1 71 ? 2.917 -10.565 4.533 1.00 87.38 71 ASP A O 1
ATOM 558 N N . VAL A 1 72 ? 1.001 -9.941 5.562 1.00 92.31 72 VAL A N 1
ATOM 559 C CA . VAL A 1 72 ? 1.504 -8.712 6.146 1.00 92.31 72 VAL A CA 1
ATOM 560 C C . VAL A 1 72 ? 1.428 -8.725 7.664 1.00 92.31 72 VAL A C 1
ATOM 562 O O . VAL A 1 72 ? 0.376 -8.919 8.280 1.00 92.31 72 VAL A O 1
ATOM 565 N N . GLU A 1 73 ? 2.568 -8.431 8.279 1.00 95.00 73 GLU A N 1
ATOM 566 C CA . GLU A 1 73 ? 2.724 -8.253 9.716 1.00 95.00 73 GLU A CA 1
ATOM 567 C C . GLU A 1 73 ? 2.818 -6.758 10.045 1.00 95.00 73 GLU A C 1
ATOM 569 O O . GLU A 1 73 ? 3.770 -6.082 9.652 1.00 95.00 73 GLU A O 1
ATOM 574 N N . LEU A 1 74 ? 1.851 -6.229 10.799 1.00 96.19 74 LEU A N 1
ATOM 575 C CA . LEU A 1 74 ? 1.934 -4.874 11.344 1.00 96.19 74 LEU A CA 1
ATOM 576 C C . LEU A 1 74 ? 2.922 -4.847 12.519 1.00 96.19 74 LEU A C 1
ATOM 578 O O . LEU A 1 74 ? 2.678 -5.493 13.536 1.00 96.19 74 LEU A O 1
ATOM 582 N N . LEU A 1 75 ? 3.996 -4.063 12.404 1.00 96.62 75 LEU A N 1
ATOM 583 C CA . LEU A 1 75 ? 4.992 -3.901 13.468 1.00 96.62 75 LEU A CA 1
ATOM 584 C C . LEU A 1 75 ? 4.637 -2.740 14.399 1.00 96.62 75 LEU A C 1
ATOM 586 O O . LEU A 1 75 ? 4.606 -2.898 15.618 1.00 96.62 75 LEU A O 1
ATOM 590 N N . THR A 1 76 ? 4.343 -1.577 13.816 1.00 95.44 76 THR A N 1
ATOM 591 C CA . THR A 1 76 ? 4.015 -0.356 14.558 1.00 95.44 76 THR A CA 1
ATOM 592 C C . THR A 1 76 ? 2.971 0.442 13.798 1.00 95.44 76 THR A C 1
ATOM 594 O O . THR A 1 76 ? 3.057 0.573 12.579 1.00 95.44 76 THR A O 1
ATOM 597 N N . ALA A 1 77 ? 2.020 1.028 14.523 1.00 94.12 77 ALA A N 1
ATOM 598 C CA . ALA A 1 77 ? 1.115 2.032 13.990 1.00 94.12 77 ALA A CA 1
ATOM 599 C C . ALA A 1 77 ? 1.028 3.226 14.940 1.00 94.12 77 ALA A C 1
ATOM 601 O O . ALA A 1 77 ? 0.725 3.080 16.123 1.00 94.12 77 ALA A O 1
ATOM 602 N N . GLU A 1 78 ? 1.276 4.410 14.401 1.00 90.38 78 GLU A N 1
ATOM 603 C CA . GLU A 1 78 ? 1.241 5.682 15.107 1.00 90.38 78 GLU A CA 1
ATOM 604 C C . GLU A 1 78 ? 0.252 6.599 14.394 1.00 90.38 78 GLU A C 1
ATOM 606 O O . GLU A 1 78 ? 0.245 6.698 13.168 1.00 90.38 78 GLU A O 1
ATOM 611 N N . ARG A 1 79 ? -0.586 7.294 15.158 1.00 87.75 79 ARG A N 1
ATOM 612 C CA . ARG A 1 79 ? -1.515 8.293 14.633 1.00 87.75 79 ARG A CA 1
ATOM 613 C C . ARG A 1 79 ? -1.303 9.607 15.366 1.00 87.75 79 ARG A C 1
ATOM 615 O O . ARG A 1 79 ? -1.114 9.618 16.579 1.00 87.75 79 ARG A O 1
ATOM 622 N N . ASN A 1 80 ? -1.378 10.706 14.629 1.00 83.50 80 ASN A N 1
ATOM 623 C CA . ASN A 1 80 ? -1.436 12.055 15.173 1.00 83.50 80 ASN A CA 1
ATOM 624 C C . ASN A 1 80 ? -2.531 12.870 14.461 1.00 83.50 80 ASN A C 1
ATOM 626 O O . ASN A 1 80 ? -3.251 12.355 13.603 1.00 83.50 80 ASN A O 1
ATOM 630 N N . ASP A 1 81 ? -2.656 14.148 14.814 1.00 80.62 81 ASP A N 1
ATOM 631 C CA . ASP A 1 81 ? -3.682 15.042 14.258 1.00 80.62 81 ASP A CA 1
ATOM 632 C C . ASP A 1 81 ? -3.521 15.306 12.752 1.00 80.62 81 ASP A C 1
ATOM 634 O O . ASP A 1 81 ? -4.452 15.766 12.095 1.00 80.62 81 ASP A O 1
ATOM 638 N N . VAL A 1 82 ? -2.347 15.005 12.192 1.00 82.88 82 VAL A N 1
ATOM 639 C CA . VAL A 1 82 ? -2.006 15.241 10.786 1.00 82.88 82 VAL A CA 1
ATOM 640 C C . VAL A 1 82 ? -2.090 13.948 9.969 1.00 82.88 82 VAL A C 1
ATOM 642 O O . VAL A 1 82 ? -1.962 13.997 8.754 1.00 82.88 82 VAL A O 1
ATOM 645 N N . GLY A 1 83 ? -2.326 12.781 10.571 1.00 86.62 83 GLY A N 1
ATOM 646 C CA . GLY A 1 83 ? -2.468 11.520 9.841 1.00 86.62 83 GLY A CA 1
ATOM 647 C C . GLY A 1 83 ? -1.894 10.328 10.593 1.00 86.62 83 GLY A C 1
ATOM 648 O O . GLY A 1 83 ? -1.985 10.253 11.820 1.00 86.62 83 GLY A O 1
ATOM 649 N N . PHE A 1 84 ? -1.328 9.367 9.865 1.00 89.88 84 PHE A N 1
ATOM 650 C CA . PHE A 1 84 ? -0.817 8.139 10.464 1.00 89.88 84 PHE A CA 1
ATOM 651 C C . PHE A 1 84 ? 0.444 7.616 9.784 1.00 89.88 84 PHE A C 1
ATOM 653 O O . PHE A 1 84 ? 0.721 7.877 8.611 1.00 89.88 84 PHE A O 1
ATOM 660 N N . ARG A 1 85 ? 1.210 6.865 10.564 1.00 93.62 85 ARG A N 1
ATOM 661 C CA . ARG A 1 85 ? 2.441 6.205 10.173 1.00 93.62 85 ARG A CA 1
ATOM 662 C C . ARG A 1 85 ? 2.346 4.735 10.542 1.00 93.62 85 ARG A C 1
ATOM 664 O O . ARG A 1 85 ? 1.993 4.407 11.672 1.00 93.62 85 ARG A O 1
ATOM 671 N N . VAL A 1 86 ? 2.675 3.858 9.605 1.00 96.19 86 VAL A N 1
ATOM 672 C CA . VAL A 1 86 ? 2.717 2.414 9.848 1.00 96.19 86 VAL A CA 1
ATOM 673 C C . VAL A 1 86 ? 4.033 1.829 9.377 1.00 96.19 86 VAL A C 1
ATOM 675 O O . VAL A 1 86 ? 4.536 2.196 8.318 1.00 96.19 86 VAL A O 1
ATOM 678 N N . ILE A 1 87 ? 4.568 0.908 10.171 1.00 96.81 87 ILE A N 1
ATOM 679 C CA . ILE A 1 87 ? 5.704 0.063 9.814 1.00 96.81 87 ILE A CA 1
ATOM 680 C C . ILE A 1 87 ? 5.209 -1.377 9.780 1.00 96.81 87 ILE A C 1
ATOM 682 O O . ILE A 1 87 ? 4.527 -1.817 10.710 1.00 96.81 87 ILE A O 1
ATOM 686 N N . PHE A 1 88 ? 5.553 -2.112 8.732 1.00 96.62 88 PHE A N 1
ATOM 687 C CA . PHE A 1 88 ? 5.086 -3.476 8.515 1.00 96.62 88 PHE A CA 1
ATOM 688 C C . PHE A 1 88 ? 6.133 -4.332 7.801 1.00 96.62 88 PHE A C 1
ATOM 690 O O . PHE A 1 88 ? 7.109 -3.813 7.256 1.00 96.62 88 PHE A O 1
ATOM 697 N N . ARG A 1 89 ? 5.911 -5.645 7.784 1.00 95.56 89 ARG A N 1
ATOM 698 C CA . ARG A 1 89 ? 6.624 -6.591 6.919 1.00 95.56 89 ARG A CA 1
ATOM 699 C C . ARG A 1 89 ? 5.651 -7.220 5.945 1.00 95.56 89 ARG A C 1
ATOM 701 O O . ARG A 1 89 ? 4.607 -7.678 6.386 1.00 95.56 89 ARG A O 1
ATOM 708 N N . TRP A 1 90 ? 6.011 -7.262 4.671 1.00 91.75 90 TRP A N 1
ATOM 709 C CA . TRP A 1 90 ? 5.215 -7.865 3.601 1.00 91.75 90 TRP A CA 1
ATOM 710 C C . TRP A 1 90 ? 6.064 -8.920 2.898 1.00 91.75 90 TRP A C 1
ATOM 712 O O . TRP A 1 90 ? 7.163 -8.611 2.426 1.00 91.75 90 TRP A O 1
ATOM 722 N N . LYS A 1 91 ? 5.616 -10.178 2.929 1.00 87.31 91 LYS A N 1
ATOM 723 C CA . LYS A 1 91 ? 6.375 -11.304 2.370 1.00 87.31 91 LYS A CA 1
ATOM 724 C C . LYS A 1 91 ? 6.538 -11.178 0.857 1.00 87.31 91 LYS A C 1
ATOM 726 O O . LYS A 1 91 ? 5.678 -10.641 0.173 1.00 87.31 91 LYS A O 1
ATOM 731 N N . TRP A 1 92 ? 7.657 -11.681 0.339 1.00 76.75 92 TRP A N 1
ATOM 732 C CA . TRP A 1 92 ? 7.903 -11.723 -1.109 1.00 76.75 92 TRP A CA 1
ATOM 733 C C . TRP A 1 92 ? 7.168 -12.855 -1.817 1.00 76.75 92 TRP A C 1
ATOM 735 O O . TRP A 1 92 ? 6.840 -12.728 -2.994 1.00 76.75 92 TRP A O 1
ATOM 745 N N . ASP A 1 93 ? 7.028 -13.968 -1.106 1.00 70.56 93 ASP A N 1
ATOM 746 C CA . ASP A 1 93 ? 6.369 -15.184 -1.543 1.00 70.56 93 ASP A CA 1
ATOM 747 C C . ASP A 1 93 ? 5.317 -15.511 -0.489 1.00 70.56 93 ASP A C 1
ATOM 749 O O . ASP A 1 93 ? 5.631 -15.772 0.678 1.00 70.56 93 ASP A O 1
ATOM 753 N N . THR A 1 94 ? 4.066 -15.373 -0.886 1.00 63.81 94 THR A N 1
ATOM 754 C CA . THR A 1 94 ? 2.896 -15.585 -0.042 1.00 63.81 94 THR A CA 1
ATOM 755 C C . THR A 1 94 ? 2.343 -17.005 -0.194 1.00 63.81 94 THR A C 1
ATOM 757 O O . THR A 1 94 ? 1.484 -17.419 0.584 1.00 63.81 94 THR A O 1
ATOM 760 N N . CYS A 1 95 ? 2.902 -17.802 -1.118 1.00 54.69 95 CYS A N 1
ATOM 761 C CA . CYS A 1 95 ? 2.446 -19.149 -1.463 1.00 54.69 95 CYS A CA 1
ATOM 762 C C . CYS A 1 95 ? 0.960 -19.229 -1.880 1.00 54.69 95 CYS A C 1
ATOM 764 O O . CYS A 1 95 ? 0.390 -20.323 -1.849 1.00 54.69 95 CYS A O 1
ATOM 766 N N . ASP A 1 96 ? 0.349 -18.107 -2.269 1.00 60.56 96 ASP A N 1
ATOM 767 C CA . ASP A 1 96 ? -1.003 -18.034 -2.826 1.00 60.56 96 ASP A CA 1
ATOM 768 C C . ASP A 1 96 ? -0.918 -17.744 -4.332 1.00 60.56 96 ASP A C 1
ATOM 770 O O . ASP A 1 96 ? -0.926 -16.602 -4.791 1.00 60.56 96 ASP A O 1
ATOM 774 N N . ASP A 1 97 ? -0.750 -18.807 -5.122 1.00 60.25 97 ASP A N 1
ATOM 775 C CA . ASP A 1 97 ? -0.533 -18.695 -6.570 1.00 60.25 97 ASP A CA 1
ATOM 776 C C . ASP A 1 97 ? -1.761 -18.148 -7.336 1.00 60.25 97 ASP A C 1
ATOM 778 O O . ASP A 1 97 ? -1.621 -17.749 -8.498 1.00 60.25 97 ASP A O 1
ATOM 782 N N . ASP A 1 98 ? -2.948 -18.132 -6.715 1.00 58.94 98 ASP A N 1
ATOM 783 C CA . ASP A 1 98 ? -4.201 -17.705 -7.348 1.00 58.94 98 ASP A CA 1
ATOM 784 C C . ASP A 1 98 ? -4.578 -16.246 -7.011 1.00 58.94 98 ASP A C 1
ATOM 786 O O . ASP A 1 98 ? -5.217 -15.588 -7.845 1.00 58.94 98 ASP A O 1
ATOM 790 N N . GLU A 1 99 ? -4.185 -15.722 -5.841 1.00 58.69 99 GLU A N 1
ATOM 791 C CA . GLU A 1 99 ? -4.601 -14.391 -5.359 1.00 58.69 99 GLU A CA 1
ATOM 792 C C . GLU A 1 99 ? -3.466 -13.345 -5.313 1.00 58.69 99 GLU A C 1
ATOM 794 O O . GLU A 1 99 ? -3.749 -12.157 -5.513 1.00 58.69 99 GLU A O 1
ATOM 799 N N . ASP A 1 100 ? -2.193 -13.758 -5.209 1.00 59.62 100 ASP A N 1
ATOM 800 C CA . ASP A 1 100 ? -1.096 -12.832 -4.895 1.00 59.62 100 ASP A CA 1
ATOM 801 C C . ASP A 1 100 ? -0.125 -12.530 -6.043 1.00 59.62 100 ASP A C 1
ATOM 803 O O . ASP A 1 100 ? 0.126 -13.299 -6.982 1.00 59.62 100 ASP A O 1
ATOM 807 N N . PHE A 1 101 ? 0.478 -11.341 -5.969 1.00 63.66 101 PHE A N 1
ATOM 808 C CA . PHE A 1 101 ? 1.446 -10.891 -6.955 1.00 63.66 101 PHE A CA 1
ATOM 809 C C . PHE A 1 101 ? 2.863 -11.332 -6.574 1.00 63.66 101 PHE A C 1
ATOM 811 O O . PHE A 1 101 ? 3.504 -10.739 -5.712 1.00 63.66 101 PHE A O 1
ATOM 818 N N . GLN A 1 102 ? 3.420 -12.300 -7.306 1.00 64.44 102 GLN A N 1
ATOM 819 C CA . GLN A 1 102 ? 4.826 -12.682 -7.133 1.00 64.44 102 GLN A CA 1
ATOM 820 C C . GLN A 1 102 ? 5.780 -11.516 -7.449 1.00 64.44 102 GLN A C 1
ATOM 822 O O . GLN A 1 102 ? 5.995 -11.142 -8.611 1.00 64.44 102 GLN A O 1
ATOM 827 N N . ILE A 1 103 ? 6.409 -10.965 -6.408 1.00 65.88 103 ILE A N 1
ATOM 828 C CA . ILE A 1 103 ? 7.392 -9.888 -6.537 1.00 65.88 103 ILE A CA 1
ATOM 829 C C . ILE A 1 103 ? 8.748 -10.478 -6.956 1.00 65.88 103 ILE A C 1
ATOM 831 O O . ILE A 1 103 ? 9.572 -10.917 -6.142 1.00 65.88 103 ILE A O 1
ATOM 835 N N . GLY A 1 104 ? 8.976 -10.487 -8.268 1.00 65.88 104 GLY A N 1
ATOM 836 C CA . GLY A 1 104 ? 10.220 -10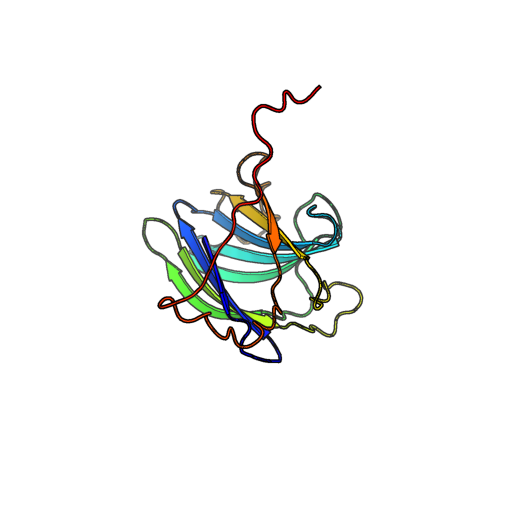.939 -8.890 1.00 65.88 104 GLY A CA 1
ATOM 837 C C . GLY A 1 104 ? 11.376 -9.930 -8.820 1.00 65.88 104 GLY A C 1
ATOM 838 O O . GLY A 1 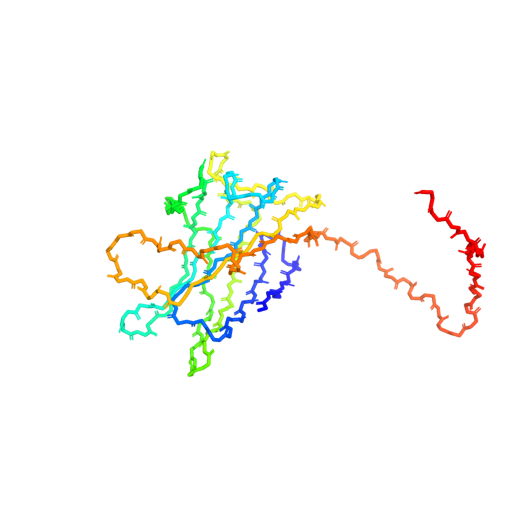104 ? 11.338 -8.933 -8.099 1.00 65.88 104 GLY A O 1
ATOM 839 N N . HIS A 1 105 ? 12.422 -10.196 -9.605 1.00 67.62 105 HIS A N 1
ATOM 840 C CA . HIS A 1 105 ? 13.582 -9.304 -9.767 1.00 67.62 105 HIS A CA 1
ATOM 841 C C . HIS A 1 105 ? 13.353 -8.181 -10.794 1.00 67.62 105 HIS A C 1
ATOM 843 O O . HIS A 1 105 ? 14.179 -7.276 -10.923 1.00 67.62 105 HIS A O 1
ATOM 849 N N . ASP A 1 106 ? 12.231 -8.227 -11.512 1.00 72.50 106 ASP A N 1
ATOM 850 C CA . ASP A 1 106 ? 11.896 -7.262 -12.551 1.00 72.50 106 ASP A CA 1
ATOM 851 C C . ASP A 1 106 ? 11.311 -5.960 -11.989 1.00 72.50 106 ASP A C 1
ATOM 853 O O . ASP A 1 106 ? 11.003 -5.813 -10.805 1.00 72.50 106 ASP A O 1
ATOM 857 N N . THR A 1 107 ? 11.155 -4.974 -12.875 1.00 83.56 107 THR A N 1
ATOM 858 C CA . THR A 1 107 ? 10.444 -3.736 -12.543 1.00 83.56 107 THR A CA 1
ATOM 859 C C . THR A 1 107 ? 8.967 -4.039 -12.307 1.00 83.56 107 THR A C 1
ATOM 861 O O . THR A 1 107 ? 8.291 -4.568 -13.188 1.00 83.56 107 THR A O 1
ATOM 864 N N . VAL A 1 108 ? 8.450 -3.631 -11.151 1.00 87.00 108 VAL A N 1
ATOM 865 C CA . VAL A 1 108 ? 7.032 -3.753 -10.789 1.00 87.00 108 VAL A CA 1
ATOM 866 C C . VAL A 1 108 ? 6.385 -2.373 -10.759 1.00 87.00 108 VAL A C 1
ATOM 868 O O . VAL A 1 108 ? 7.070 -1.356 -10.587 1.00 87.00 108 VAL A O 1
ATOM 871 N N . LYS A 1 109 ? 5.062 -2.297 -10.935 1.00 92.69 109 LYS A N 1
ATOM 872 C CA . LYS A 1 109 ? 4.345 -1.031 -10.773 1.00 92.69 109 LYS A CA 1
ATOM 873 C C . LYS A 1 109 ? 3.737 -0.954 -9.387 1.00 92.69 109 LYS A C 1
ATOM 875 O O . LYS A 1 109 ? 2.823 -1.699 -9.056 1.00 92.69 109 LYS A O 1
ATOM 880 N N . LEU A 1 110 ? 4.237 -0.010 -8.605 1.00 94.62 110 LEU A N 1
ATOM 881 C CA . LEU A 1 110 ? 3.657 0.386 -7.339 1.00 94.62 110 LEU A CA 1
ATOM 882 C C . LEU A 1 110 ? 2.434 1.259 -7.615 1.00 94.62 110 LEU A C 1
ATOM 884 O O . LEU A 1 110 ? 2.571 2.347 -8.181 1.00 94.62 110 LEU A O 1
ATOM 888 N N . ILE A 1 111 ? 1.257 0.801 -7.218 1.00 96.94 111 ILE A N 1
ATOM 889 C CA . ILE A 1 111 ? 0.034 1.599 -7.218 1.00 96.94 111 ILE A CA 1
ATOM 890 C C . ILE A 1 111 ? -0.248 2.096 -5.806 1.00 96.94 111 ILE A C 1
ATOM 892 O O . ILE A 1 111 ? 0.131 1.469 -4.819 1.00 96.94 111 ILE A O 1
ATOM 896 N N . TRP A 1 112 ? -0.904 3.242 -5.701 1.00 97.44 112 TRP A N 1
ATOM 897 C CA . TRP A 1 112 ? -1.315 3.787 -4.414 1.00 97.44 112 TRP A CA 1
ATOM 898 C C . TRP A 1 112 ? -2.629 4.537 -4.549 1.00 97.44 112 TRP A C 1
ATOM 900 O O . TRP A 1 112 ? -2.948 5.074 -5.614 1.00 97.44 112 TRP A O 1
ATOM 910 N N . ALA A 1 113 ? -3.377 4.590 -3.453 1.00 97.00 113 ALA A N 1
ATOM 911 C CA . ALA A 1 113 ? -4.603 5.361 -3.345 1.00 97.00 113 ALA A CA 1
ATOM 912 C C . ALA A 1 113 ? -4.872 5.779 -1.898 1.00 97.00 113 ALA A C 1
ATOM 914 O O . ALA A 1 113 ? -4.372 5.158 -0.962 1.00 97.00 113 ALA A O 1
ATOM 915 N N . TRP A 1 114 ? -5.679 6.818 -1.697 1.00 95.56 114 TRP A N 1
ATOM 916 C CA . TRP A 1 114 ? -6.130 7.216 -0.364 1.00 95.56 114 TRP A CA 1
ATOM 917 C C . TRP A 1 114 ? -7.500 7.900 -0.395 1.00 95.56 114 TRP A C 1
ATOM 919 O O . TRP A 1 114 ? -7.933 8.423 -1.423 1.00 95.56 114 TRP A O 1
ATOM 929 N N . SER A 1 115 ? -8.185 7.915 0.749 1.00 93.12 115 SER A N 1
ATOM 930 C CA . SER A 1 115 ? -9.409 8.691 0.959 1.00 93.12 115 SER A CA 1
ATOM 931 C C . SER A 1 115 ? -9.512 9.214 2.392 1.00 93.12 115 SER A C 1
ATOM 933 O O . SER A 1 115 ? -8.992 8.620 3.336 1.00 93.12 115 SER A O 1
ATOM 935 N N . ASN A 1 116 ? -10.238 10.321 2.555 1.00 91.50 116 ASN A N 1
ATOM 936 C CA . ASN A 1 116 ? -10.649 10.847 3.857 1.00 91.50 116 ASN A CA 1
ATOM 937 C C . ASN A 1 116 ? -11.956 10.235 4.378 1.00 91.50 116 ASN A C 1
ATOM 939 O O . ASN A 1 116 ? -12.364 10.533 5.499 1.00 91.50 116 ASN A O 1
ATOM 943 N N . ASP A 1 117 ? -12.592 9.359 3.601 1.00 89.06 117 ASP A N 1
ATOM 944 C CA . ASP A 1 117 ? -13.784 8.641 4.035 1.00 89.06 117 ASP A CA 1
ATOM 945 C C . ASP A 1 117 ? -13.418 7.565 5.061 1.00 89.06 11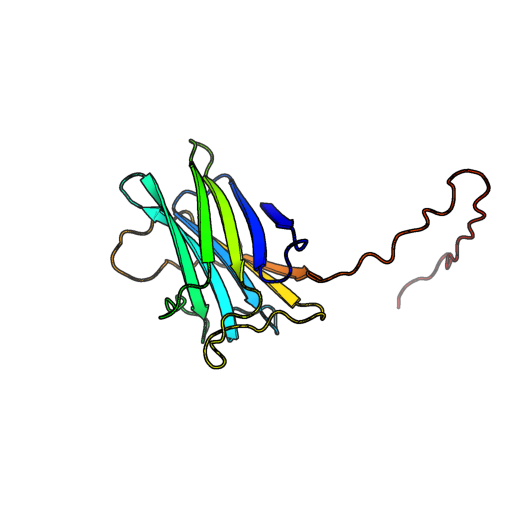7 ASP A C 1
ATOM 947 O O . ASP A 1 117 ? -12.817 6.538 4.736 1.00 89.06 117 ASP A O 1
ATOM 951 N N . VAL A 1 118 ? -13.793 7.812 6.316 1.00 82.81 118 VAL A N 1
ATOM 952 C CA . VAL A 1 118 ? -13.556 6.895 7.437 1.00 82.81 118 VAL A CA 1
ATOM 953 C C . VAL A 1 118 ? -14.313 5.588 7.227 1.00 82.81 118 VAL A C 1
ATOM 955 O O . VAL A 1 118 ? -15.527 5.578 6.993 1.00 82.81 118 VAL A O 1
ATOM 958 N N . PHE A 1 119 ? -13.594 4.473 7.346 1.00 82.06 119 PHE A N 1
ATOM 959 C CA . PHE A 1 119 ? -14.178 3.146 7.242 1.00 82.06 119 PHE A CA 1
ATOM 960 C C . PHE A 1 119 ? -15.007 2.827 8.490 1.00 82.06 119 PHE A C 1
ATOM 962 O O . PHE A 1 119 ? -14.497 2.800 9.606 1.00 82.06 119 PHE A O 1
ATOM 969 N N . LYS A 1 120 ? -16.302 2.552 8.303 1.00 79.00 120 LYS A N 1
ATOM 970 C CA . LYS A 1 120 ? -17.263 2.334 9.402 1.00 79.00 120 LYS A CA 1
ATOM 971 C C . LYS A 1 120 ? -17.397 0.867 9.831 1.00 79.00 120 LYS A C 1
ATOM 973 O O . LYS A 1 120 ? -18.435 0.472 10.354 1.00 79.00 120 LYS A O 1
ATOM 978 N N . GLY A 1 121 ? -16.399 0.030 9.549 1.00 69.94 121 GLY A N 1
ATOM 979 C CA . GLY A 1 121 ? -16.367 -1.384 9.947 1.00 69.94 121 GLY A CA 1
ATOM 980 C C . GLY A 1 121 ? -17.216 -2.326 9.085 1.00 69.94 121 GLY A C 1
ATOM 981 O O . GLY A 1 121 ? -16.776 -3.433 8.790 1.00 69.94 121 GLY A O 1
ATOM 982 N N . ASN A 1 122 ? -18.392 -1.881 8.629 1.00 65.75 122 ASN A N 1
ATOM 983 C CA . ASN A 1 122 ? -19.313 -2.676 7.816 1.00 65.75 122 ASN A CA 1
ATOM 984 C C . ASN A 1 122 ? -19.485 -2.051 6.425 1.00 65.75 122 ASN A C 1
ATOM 986 O O . ASN A 1 122 ? -20.086 -0.984 6.290 1.00 65.75 122 ASN A O 1
ATOM 990 N N . GLY A 1 123 ? -18.987 -2.727 5.388 1.00 74.69 123 GLY A N 1
ATOM 991 C CA . GLY A 1 123 ? -19.180 -2.337 3.990 1.00 74.69 123 GLY A CA 1
ATOM 992 C C . GLY A 1 123 ? -17.891 -2.312 3.175 1.00 74.69 123 GLY A C 1
ATOM 993 O O . GLY A 1 123 ? -16.871 -2.863 3.576 1.00 74.69 123 GLY A O 1
ATOM 994 N N . ALA A 1 124 ? -17.963 -1.676 2.010 1.00 83.50 124 ALA A N 1
ATOM 995 C CA . ALA A 1 124 ? -16.834 -1.483 1.110 1.00 83.50 124 ALA A CA 1
ATOM 996 C C . ALA A 1 124 ? -16.137 -0.140 1.375 1.00 83.50 124 ALA A C 1
ATOM 998 O O . ALA A 1 124 ? -16.793 0.857 1.698 1.00 83.50 124 ALA A O 1
ATOM 999 N N . PHE A 1 125 ? -14.818 -0.098 1.177 1.00 88.94 125 PHE A N 1
ATOM 1000 C CA . PHE A 1 125 ? -14.075 1.160 1.121 1.00 88.94 125 PHE A CA 1
ATOM 1001 C C . PHE A 1 125 ? -14.634 2.044 0.001 1.00 88.94 125 PHE A C 1
ATOM 1003 O O . PHE A 1 125 ? -14.880 1.575 -1.113 1.00 88.94 125 PHE A O 1
ATOM 1010 N N . GLN A 1 126 ? -14.869 3.321 0.311 1.00 91.06 126 GLN A N 1
ATOM 1011 C CA . GLN A 1 126 ? -15.347 4.283 -0.679 1.00 91.06 126 GLN A CA 1
ATOM 1012 C C . GLN A 1 126 ? -14.291 4.516 -1.752 1.00 91.06 126 GLN A C 1
ATOM 1014 O O . GLN A 1 126 ? -13.095 4.409 -1.495 1.00 91.06 126 GLN A O 1
ATOM 1019 N N . TRP A 1 127 ? -14.727 4.850 -2.961 1.00 93.75 127 TRP A N 1
ATOM 1020 C CA . TRP A 1 127 ? -13.821 5.096 -4.075 1.00 93.75 127 TRP A CA 1
ATOM 1021 C C . TRP A 1 127 ? -12.909 6.303 -3.800 1.00 93.75 127 TRP A C 1
ATOM 1023 O O . TRP A 1 127 ? -13.388 7.394 -3.512 1.00 93.75 127 TRP A O 1
ATOM 1033 N N . HIS A 1 128 ? -11.594 6.123 -3.942 1.00 93.25 128 HIS A N 1
ATOM 1034 C CA . HIS A 1 128 ? -10.566 7.156 -3.719 1.00 93.25 128 HIS A CA 1
ATOM 1035 C C . HIS A 1 128 ? -10.632 8.336 -4.714 1.00 93.25 128 HIS A C 1
ATOM 1037 O O . HIS A 1 128 ? -9.908 9.318 -4.579 1.00 93.25 128 HIS A O 1
ATOM 1043 N N . GLY A 1 129 ? -11.468 8.272 -5.753 1.00 94.25 129 GLY A N 1
ATOM 1044 C CA . GLY A 1 129 ? -11.551 9.321 -6.769 1.00 94.25 129 GLY A CA 1
ATOM 1045 C C . GLY A 1 129 ? -10.411 9.286 -7.793 1.00 94.25 129 GLY A C 1
ATOM 1046 O O . GLY A 1 129 ? -9.517 8.441 -7.751 1.00 94.25 129 GLY A O 1
ATOM 1047 N N . ASN A 1 130 ? -10.438 10.225 -8.740 1.00 94.31 130 ASN A N 1
ATOM 1048 C CA . ASN A 1 130 ? -9.457 10.277 -9.833 1.00 94.31 130 ASN A CA 1
ATOM 1049 C C . ASN A 1 130 ? -8.113 10.905 -9.440 1.00 94.31 130 ASN A C 1
ATOM 1051 O O . ASN A 1 130 ? -7.115 10.647 -10.104 1.00 94.31 130 ASN A O 1
ATOM 1055 N N . VAL A 1 131 ? -8.089 11.736 -8.396 1.00 95.69 131 VAL A N 1
ATOM 1056 C CA . VAL A 1 131 ? -6.912 12.543 -8.027 1.00 95.69 131 VAL A CA 1
ATOM 1057 C C . VAL A 1 131 ? -6.097 11.945 -6.879 1.00 95.69 131 VAL A C 1
ATOM 1059 O O . VAL A 1 131 ? -4.894 12.172 -6.813 1.00 95.69 131 VAL A O 1
ATOM 1062 N N . ASN A 1 132 ? -6.712 11.133 -6.014 1.00 96.12 132 ASN A N 1
ATOM 1063 C CA . ASN A 1 132 ? -6.048 10.548 -4.843 1.00 96.12 132 ASN A CA 1
ATOM 1064 C C . ASN A 1 132 ? -5.539 9.132 -5.132 1.00 96.12 132 ASN A C 1
ATOM 1066 O O . ASN A 1 132 ? -5.700 8.222 -4.321 1.00 96.12 132 ASN A O 1
ATOM 1070 N N . ARG A 1 133 ? -4.972 8.936 -6.323 1.00 96.75 133 ARG A N 1
ATOM 1071 C CA . ARG A 1 133 ? -4.389 7.671 -6.771 1.00 96.75 133 ARG A CA 1
ATOM 1072 C C . ARG A 1 133 ? -3.221 7.917 -7.707 1.00 96.75 133 ARG A C 1
ATOM 1074 O O . ARG A 1 133 ? -3.158 8.953 -8.367 1.00 96.75 133 ARG A O 1
ATOM 1081 N N . GLY A 1 134 ? -2.354 6.927 -7.847 1.00 97.19 134 GLY A N 1
ATOM 1082 C CA . GLY A 1 134 ? -1.272 6.992 -8.814 1.00 97.19 134 GLY A CA 1
ATOM 1083 C C . GLY A 1 134 ? -0.548 5.673 -8.998 1.00 97.19 134 GLY A C 1
ATOM 1084 O O . GLY A 1 134 ? -0.863 4.667 -8.366 1.00 97.19 134 GLY A O 1
ATOM 1085 N N . VAL A 1 135 ? 0.437 5.710 -9.892 1.00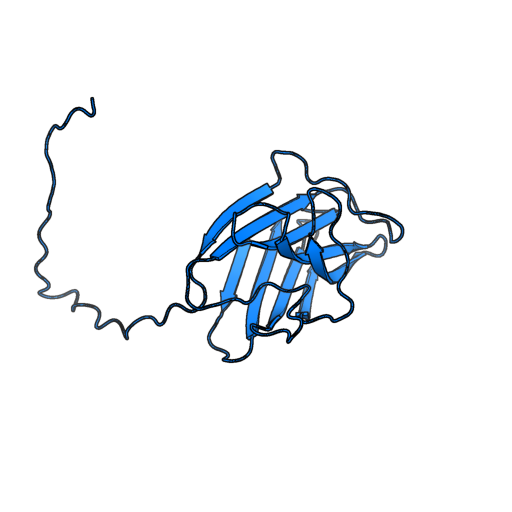 97.06 135 VAL A N 1
ATOM 1086 C CA . VAL A 1 135 ? 1.304 4.580 -10.213 1.00 97.06 135 VAL A CA 1
ATOM 1087 C C . VAL A 1 135 ? 2.747 5.050 -10.358 1.00 97.06 135 VAL A C 1
ATOM 1089 O O . VAL A 1 135 ? 3.005 6.149 -10.854 1.00 97.06 135 VAL A O 1
ATOM 1092 N N . ARG A 1 136 ? 3.698 4.215 -9.943 1.00 95.25 136 ARG A N 1
ATOM 1093 C CA . ARG A 1 136 ? 5.132 4.432 -10.125 1.00 95.25 136 ARG A CA 1
ATOM 1094 C C . ARG A 1 136 ? 5.837 3.111 -10.410 1.00 95.25 136 ARG A C 1
ATOM 1096 O O . ARG A 1 136 ? 5.652 2.145 -9.682 1.00 95.25 136 ARG A O 1
ATOM 1103 N N . SER A 1 137 ? 6.676 3.072 -11.441 1.00 93.00 137 SER A N 1
ATOM 1104 C CA . SER A 1 137 ? 7.559 1.924 -11.674 1.00 93.00 137 SER A CA 1
ATOM 1105 C C . SER A 1 137 ? 8.692 1.917 -10.647 1.00 93.00 137 SER A C 1
ATOM 1107 O O . SER A 1 137 ? 9.356 2.942 -10.463 1.00 93.00 137 SER A O 1
ATOM 1109 N N . VAL A 1 138 ? 8.911 0.781 -9.987 1.00 89.50 138 VAL A N 1
ATOM 1110 C CA . VAL A 1 138 ? 9.953 0.589 -8.970 1.00 89.50 138 VAL A CA 1
ATOM 1111 C C . VAL A 1 138 ? 10.697 -0.726 -9.205 1.00 89.50 138 VAL A C 1
ATOM 1113 O O . VAL A 1 138 ? 10.141 -1.684 -9.736 1.00 89.50 138 VAL A O 1
ATOM 1116 N N . SER A 1 139 ? 11.965 -0.768 -8.802 1.00 86.56 139 SER A N 1
ATOM 1117 C CA . SER A 1 139 ? 12.753 -1.999 -8.707 1.00 86.56 139 SER A CA 1
ATOM 1118 C C . SER A 1 139 ? 13.041 -2.237 -7.227 1.00 86.56 139 SER A C 1
ATOM 1120 O O . SER A 1 139 ? 13.607 -1.367 -6.566 1.00 86.56 139 SER A O 1
ATOM 1122 N N . LEU A 1 140 ? 12.564 -3.362 -6.692 1.00 80.56 140 LEU A N 1
ATOM 1123 C CA . LEU A 1 140 ? 12.581 -3.645 -5.250 1.00 80.56 140 LEU A CA 1
ATOM 1124 C C . LEU A 1 140 ? 13.792 -4.494 -4.852 1.00 80.56 140 LEU A C 1
ATOM 1126 O O . LEU A 1 140 ? 14.468 -4.196 -3.871 1.00 80.56 140 LEU A O 1
ATOM 1130 N N . LYS A 1 141 ? 14.108 -5.514 -5.654 1.00 74.00 141 LYS A N 1
ATOM 1131 C CA . LYS A 1 141 ? 15.236 -6.434 -5.444 1.00 74.00 141 LYS A CA 1
ATOM 1132 C C . LYS A 1 141 ? 16.477 -6.007 -6.232 1.00 74.00 141 LYS A C 1
ATOM 1134 O O . LYS A 1 141 ? 17.146 -6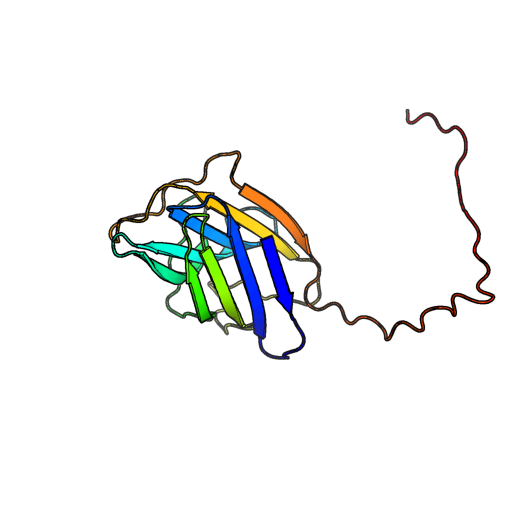.836 -6.845 1.00 74.00 141 LYS A O 1
ATOM 1139 N N . PHE A 1 142 ? 16.759 -4.704 -6.269 1.00 67.19 142 PHE A N 1
ATOM 1140 C CA . PHE A 1 142 ? 17.963 -4.212 -6.927 1.00 67.19 142 PHE A CA 1
ATOM 1141 C C . PHE A 1 142 ? 19.179 -4.585 -6.077 1.00 67.19 142 PHE A C 1
ATOM 1143 O O . PHE A 1 142 ? 19.434 -3.976 -5.038 1.00 67.19 142 PHE A O 1
ATOM 1150 N N . GLU A 1 143 ? 19.947 -5.576 -6.523 1.00 58.88 143 GLU A N 1
ATOM 1151 C CA . GLU A 1 143 ? 21.314 -5.738 -6.048 1.00 58.88 143 GLU A CA 1
ATOM 1152 C C . GLU A 1 143 ? 22.077 -4.500 -6.498 1.00 58.88 143 GLU A C 1
ATOM 1154 O O . GLU A 1 143 ? 22.347 -4.330 -7.685 1.00 58.88 143 GLU A O 1
ATOM 1159 N N . VAL A 1 144 ? 22.401 -3.600 -5.569 1.00 55.78 144 VAL A N 1
ATOM 1160 C CA . VAL A 1 144 ? 23.396 -2.570 -5.859 1.00 55.78 144 VAL A CA 1
ATOM 1161 C C . VAL A 1 144 ? 24.693 -3.344 -6.086 1.00 55.78 144 VAL A C 1
ATOM 1163 O O . VAL A 1 144 ? 25.223 -3.883 -5.109 1.00 55.78 144 VAL A O 1
ATOM 1166 N N . PRO A 1 145 ? 25.231 -3.434 -7.322 1.00 54.47 145 PRO A N 1
ATOM 1167 C CA . PRO A 1 145 ? 26.570 -3.971 -7.493 1.00 54.47 145 PRO A CA 1
ATOM 1168 C C . PRO A 1 145 ? 27.429 -3.069 -6.631 1.00 54.47 145 PRO A C 1
ATOM 1170 O O . PRO A 1 145 ? 27.341 -1.853 -6.818 1.00 54.47 145 PRO A O 1
ATOM 1173 N N . SER A 1 146 ? 28.140 -3.632 -5.647 1.00 52.38 146 SER A N 1
ATOM 1174 C CA . SER A 1 146 ? 28.943 -2.891 -4.672 1.00 52.38 146 SER A CA 1
ATOM 1175 C C . SER A 1 146 ? 29.597 -1.728 -5.392 1.00 52.38 146 SER A C 1
ATOM 1177 O O . SER A 1 146 ? 30.507 -1.953 -6.193 1.00 52.38 146 SER A O 1
ATOM 1179 N N . SER A 1 147 ? 29.038 -0.520 -5.238 1.00 49.66 147 SER A N 1
ATOM 1180 C CA . SER A 1 147 ? 29.446 0.562 -6.114 1.00 49.66 147 SER A CA 1
ATOM 1181 C C . SER A 1 147 ? 30.867 0.842 -5.675 1.00 49.66 147 SER A C 1
ATOM 1183 O O . SER A 1 147 ? 31.088 1.396 -4.593 1.00 49.66 147 SER A O 1
ATOM 1185 N N . SER A 1 148 ? 31.844 0.435 -6.475 1.00 49.94 148 SER A N 1
ATOM 1186 C CA . SER A 1 148 ? 33.121 1.106 -6.477 1.00 49.94 148 SER A CA 1
ATOM 1187 C C . SER A 1 148 ? 32.763 2.521 -6.897 1.00 49.94 148 SER A C 1
ATOM 1189 O O . SER A 1 148 ? 32.666 2.809 -8.090 1.00 49.94 148 SER A O 1
ATOM 1191 N N . ARG A 1 149 ? 32.429 3.377 -5.918 1.00 56.50 149 ARG A N 1
ATOM 1192 C CA . ARG A 1 149 ? 32.347 4.814 -6.133 1.00 56.50 149 ARG A CA 1
ATOM 1193 C C . ARG A 1 149 ? 33.645 5.127 -6.845 1.00 56.50 149 ARG A C 1
ATOM 1195 O O . ARG A 1 149 ? 34.709 4.907 -6.265 1.00 56.50 149 ARG A O 1
ATOM 1202 N N . VAL A 1 150 ? 33.565 5.523 -8.114 1.00 59.94 150 VAL A N 1
ATOM 1203 C CA . VAL A 1 150 ? 34.742 6.035 -8.807 1.00 59.94 150 VAL A CA 1
ATOM 1204 C C . VAL A 1 150 ? 35.263 7.129 -7.880 1.00 59.94 150 VAL A C 1
ATOM 1206 O O . VAL A 1 150 ? 34.462 7.999 -7.515 1.00 59.94 150 VAL A O 1
ATOM 1209 N N . PRO A 1 151 ? 36.507 7.037 -7.376 1.00 58.78 151 PRO A N 1
ATOM 1210 C CA . PRO A 1 151 ? 37.013 8.017 -6.437 1.00 58.78 151 PRO A CA 1
ATOM 1211 C C . PRO A 1 151 ? 36.754 9.403 -7.013 1.00 58.78 151 PRO A C 1
ATOM 1213 O O . PRO A 1 151 ? 37.095 9.687 -8.162 1.00 58.78 151 PRO A O 1
ATOM 1216 N N . HIS A 1 152 ? 36.084 10.242 -6.224 1.00 58.28 152 HIS A N 1
ATOM 1217 C CA . HIS A 1 152 ? 35.726 11.604 -6.619 1.00 58.28 152 HIS A CA 1
ATOM 1218 C C . HIS A 1 152 ? 36.982 12.427 -6.982 1.00 58.28 152 HIS A C 1
ATOM 1220 O O . HIS A 1 152 ? 36.892 13.447 -7.660 1.00 58.28 152 HIS A O 1
ATOM 1226 N N . GLU A 1 153 ? 38.160 11.947 -6.567 1.00 61.81 153 GLU A N 1
ATOM 1227 C CA . GLU A 1 153 ? 39.470 12.436 -6.969 1.00 61.81 153 GLU A CA 1
ATOM 1228 C C . GLU A 1 153 ? 40.013 11.657 -8.178 1.00 61.81 153 GLU A C 1
ATOM 1230 O O . GLU A 1 153 ? 40.327 10.471 -8.100 1.00 61.81 153 GLU A O 1
ATOM 1235 N N . GLY A 1 154 ? 40.152 12.349 -9.312 1.00 65.75 154 GLY A N 1
ATOM 1236 C CA . GLY A 1 154 ? 40.812 11.825 -10.514 1.00 65.75 154 GLY A CA 1
ATOM 1237 C C . GLY A 1 154 ? 39.897 11.130 -11.527 1.00 65.75 154 GLY A C 1
ATOM 1238 O O . GLY A 1 154 ? 40.364 10.777 -12.612 1.00 65.75 154 GLY A O 1
ATOM 1239 N N . GLY A 1 155 ? 38.603 10.975 -11.228 1.00 70.81 155 GLY A N 1
ATOM 1240 C CA . GLY A 1 155 ? 37.612 10.510 -12.198 1.00 70.81 155 GLY A CA 1
ATOM 1241 C C . GLY A 1 155 ? 37.505 11.466 -13.391 1.00 70.81 155 GLY A C 1
ATOM 1242 O O . GLY A 1 155 ? 37.182 12.642 -13.230 1.00 70.81 155 GLY A O 1
ATOM 1243 N N . LYS A 1 156 ? 37.773 10.968 -14.602 1.00 76.31 156 LYS A N 1
ATOM 1244 C CA . LYS A 1 156 ? 37.502 11.707 -15.840 1.00 76.31 156 LYS A CA 1
ATOM 1245 C C . LYS A 1 156 ? 36.073 11.420 -16.280 1.00 76.31 156 LYS A C 1
ATOM 1247 O O . LYS A 1 156 ? 35.693 10.259 -16.405 1.00 76.31 156 LYS A O 1
ATOM 1252 N N . TYR A 1 157 ? 35.313 12.472 -16.534 1.00 76.19 157 TYR A N 1
ATOM 1253 C CA . TYR A 1 157 ? 33.989 12.401 -17.138 1.00 76.19 157 TYR A CA 1
ATOM 1254 C C . TYR A 1 157 ? 34.016 13.074 -18.512 1.00 76.19 157 TYR A C 1
ATOM 1256 O O . TYR A 1 157 ? 34.941 13.814 -18.850 1.00 76.19 157 TYR A O 1
ATOM 1264 N N . TRP A 1 158 ? 33.016 12.754 -19.320 1.00 81.62 158 TRP A N 1
ATOM 1265 C CA . TRP A 1 158 ? 32.821 13.255 -20.671 1.00 81.62 158 TRP A CA 1
ATOM 1266 C C . TRP A 1 158 ? 31.320 13.378 -20.900 1.00 81.62 158 TRP A C 1
ATOM 1268 O O . TRP A 1 158 ? 30.572 12.441 -20.621 1.00 81.62 158 TRP A O 1
ATOM 1278 N N . ASP A 1 159 ? 30.896 14.540 -21.385 1.00 81.62 159 ASP A N 1
ATOM 1279 C CA . ASP A 1 159 ? 29.491 14.821 -21.640 1.00 81.62 159 ASP A CA 1
ATOM 1280 C C . ASP A 1 159 ? 29.180 14.539 -23.112 1.00 81.62 159 ASP A C 1
ATOM 1282 O O . ASP A 1 159 ? 29.768 15.136 -24.016 1.00 81.62 159 ASP A O 1
ATOM 1286 N N . ALA A 1 160 ? 28.237 13.634 -23.364 1.00 82.06 160 ALA A N 1
ATOM 1287 C CA . ALA A 1 160 ? 27.680 13.412 -24.692 1.00 82.06 160 ALA A CA 1
ATOM 1288 C C . ALA A 1 160 ? 26.388 14.227 -24.824 1.00 82.06 160 ALA A C 1
ATOM 1290 O O . ALA A 1 160 ? 25.307 13.777 -24.449 1.00 82.06 160 ALA A O 1
ATOM 1291 N N . ILE A 1 161 ? 26.513 15.453 -25.327 1.00 85.50 161 ILE A N 1
ATOM 1292 C CA . ILE A 1 161 ? 25.394 16.382 -25.512 1.00 85.50 161 ILE A CA 1
ATOM 1293 C C . ILE A 1 161 ? 25.109 16.489 -27.009 1.00 85.50 161 ILE A C 1
ATOM 1295 O O . ILE A 1 161 ? 26.033 16.667 -27.799 1.00 85.50 161 ILE A O 1
ATOM 1299 N N . HIS A 1 162 ? 23.836 16.424 -27.405 1.00 81.56 162 HIS A N 1
ATOM 1300 C CA . HIS A 1 162 ? 23.422 16.777 -28.762 1.00 81.56 162 HIS A CA 1
ATOM 1301 C C . HIS A 1 162 ? 22.993 18.255 -28.793 1.00 81.56 162 HIS A C 1
ATOM 1303 O O . HIS A 1 162 ? 21.890 18.574 -28.342 1.00 81.56 162 HIS A O 1
ATOM 1309 N N . PRO A 1 163 ? 23.822 19.188 -29.298 1.00 81.88 163 PRO A N 1
ATOM 1310 C CA . PRO A 1 163 ? 23.467 20.601 -29.294 1.00 81.88 163 PRO A CA 1
ATOM 1311 C C . PRO A 1 163 ? 22.376 20.906 -30.330 1.00 81.88 163 PRO A C 1
ATOM 1313 O O . PRO A 1 163 ? 22.400 20.384 -31.443 1.00 81.88 163 PRO A O 1
ATOM 1316 N N . ASN A 1 164 ? 21.446 21.794 -29.965 1.00 73.69 164 ASN A N 1
ATOM 1317 C CA . ASN A 1 164 ? 20.508 22.473 -30.869 1.00 73.69 164 ASN A CA 1
ATOM 1318 C C . ASN A 1 164 ? 19.678 21.556 -31.790 1.00 73.69 164 ASN A C 1
ATOM 1320 O O . ASN A 1 164 ? 19.498 21.853 -32.970 1.00 73.69 164 ASN A O 1
ATOM 1324 N N . PHE A 1 165 ? 19.152 20.453 -31.254 1.00 80.50 165 PHE A N 1
ATOM 1325 C CA . PHE A 1 165 ? 18.169 19.634 -31.963 1.00 80.50 165 PHE A CA 1
ATOM 1326 C C . PHE A 1 165 ? 16.754 20.165 -31.720 1.00 80.50 165 PHE A C 1
ATOM 1328 O O . PHE A 1 165 ? 16.321 20.278 -30.574 1.00 80.50 165 PHE A O 1
ATOM 1335 N N . VAL A 1 166 ? 16.030 20.472 -32.795 1.00 78.50 166 VAL A N 1
ATOM 1336 C CA . VAL A 1 166 ? 14.587 20.731 -32.736 1.00 78.50 166 VAL A CA 1
ATOM 1337 C C . VAL A 1 166 ? 13.885 19.399 -32.971 1.00 78.50 166 VAL A C 1
ATOM 1339 O O . VAL A 1 166 ? 14.075 18.789 -34.022 1.00 78.50 166 VAL A O 1
ATOM 1342 N N . VAL A 1 167 ? 13.115 18.935 -31.983 1.00 76.50 167 VAL A N 1
ATOM 1343 C CA . VAL A 1 167 ? 12.306 17.714 -32.115 1.00 76.50 167 VAL A CA 1
ATOM 1344 C C . VAL A 1 167 ? 11.205 17.978 -33.158 1.00 76.50 167 VAL A C 1
ATOM 1346 O O . VAL A 1 167 ? 10.504 18.980 -32.994 1.00 76.50 167 VAL A O 1
ATOM 1349 N N . PRO A 1 168 ? 11.093 17.158 -34.226 1.00 72.81 168 PRO A N 1
ATOM 1350 C CA . PRO A 1 168 ? 10.062 17.297 -35.258 1.00 72.81 168 PRO A CA 1
ATOM 1351 C C . PRO A 1 168 ? 8.629 17.257 -34.725 1.00 72.81 168 PRO A C 1
ATOM 1353 O O . PRO A 1 168 ? 8.392 16.546 -33.720 1.00 72.81 168 PRO A O 1
#